Protein AF-A0A3P7JVU3-F1 (afdb_monomer_lit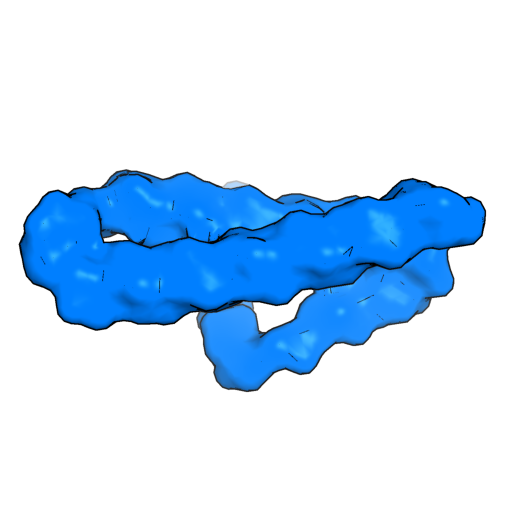e)

Secondary structure (DSSP, 8-state):
-HHHHHHHHHHHHHHHHHHHHHH-SSS-HHHHHHHHHHHHHHHHHHHHHHS-----TT--------

Foldseek 3Di:
DVLLVVLVVVLVVLVVVLVVLVVDPPRDPVNNVVSVVSNVVSQVVNCVVPVDGDDDPPPPPDDPDD

Structure (mmCIF, N/CA/C/O backbone):
data_AF-A0A3P7JVU3-F1
#
_entry.id   AF-A0A3P7JVU3-F1
#
loop_
_atom_site.group_PDB
_atom_site.id
_atom_site.type_symbol
_atom_site.label_atom_id
_atom_site.label_alt_id
_atom_site.label_comp_id
_atom_site.label_asym_id
_atom_site.label_entity_id
_atom_site.label_seq_id
_atom_site.pdbx_PDB_ins_code
_atom_site.Cartn_x
_atom_site.Cartn_y
_atom_site.Cartn_z
_atom_site.occupancy
_atom_site.B_iso_or_equiv
_atom_site.auth_seq_id
_atom_site.auth_comp_id
_atom_site.auth_asym_id
_atom_site.auth_atom_id
_atom_site.pdbx_PDB_model_num
ATOM 1 N N . MET A 1 1 ? -12.741 5.270 11.500 1.00 58.06 1 MET A N 1
ATOM 2 C CA . MET A 1 1 ? -13.243 4.135 10.695 1.00 58.06 1 MET A CA 1
ATOM 3 C C . MET A 1 1 ? -13.045 4.357 9.193 1.00 58.06 1 MET A C 1
ATOM 5 O O . MET A 1 1 ? -12.539 3.451 8.561 1.00 58.06 1 MET A O 1
ATOM 9 N N . ALA A 1 2 ? -13.294 5.545 8.616 1.00 72.50 2 ALA A N 1
ATOM 10 C CA . ALA A 1 2 ? -12.996 5.796 7.187 1.00 72.50 2 ALA A CA 1
ATOM 11 C C . ALA A 1 2 ? -11.495 5.703 6.812 1.00 72.50 2 ALA A C 1
ATOM 13 O O . ALA A 1 2 ? -11.156 5.169 5.764 1.00 72.50 2 ALA A O 1
ATOM 14 N N . LYS A 1 3 ? -10.597 6.151 7.703 1.00 77.31 3 LYS A N 1
ATOM 15 C CA . LYS A 1 3 ? -9.136 6.081 7.498 1.00 77.31 3 LYS A CA 1
ATOM 16 C C . LYS A 1 3 ? -8.568 4.657 7.415 1.00 77.31 3 LYS A C 1
ATOM 18 O O . LYS A 1 3 ? -7.522 4.471 6.814 1.00 77.31 3 LYS A O 1
ATOM 23 N N . GLU A 1 4 ? -9.230 3.674 8.028 1.00 82.38 4 GLU A N 1
ATOM 24 C CA . GLU A 1 4 ? -8.792 2.270 7.992 1.00 82.38 4 GLU A CA 1
ATOM 25 C C . GLU A 1 4 ? -8.961 1.697 6.586 1.00 82.38 4 GLU A C 1
ATOM 27 O O . GLU A 1 4 ? -7.981 1.305 5.959 1.00 82.38 4 GLU A O 1
ATOM 32 N N . LEU A 1 5 ? -10.184 1.793 6.062 1.00 84.94 5 LEU A N 1
ATOM 33 C CA . LEU A 1 5 ? -10.543 1.378 4.708 1.00 84.94 5 LEU A CA 1
ATOM 34 C C . LEU A 1 5 ? -9.720 2.086 3.628 1.00 84.94 5 LEU A C 1
ATOM 36 O O . LEU A 1 5 ? -9.366 1.476 2.621 1.00 84.94 5 LEU A O 1
ATOM 40 N N . GLU A 1 6 ? -9.418 3.370 3.814 1.00 88.38 6 GLU A N 1
ATOM 41 C CA . GLU A 1 6 ? -8.568 4.122 2.888 1.00 88.38 6 GLU A CA 1
ATOM 42 C C . GLU A 1 6 ? -7.151 3.539 2.841 1.00 88.38 6 GLU A C 1
ATOM 44 O O . GLU A 1 6 ? -6.679 3.163 1.769 1.00 88.38 6 GLU A O 1
ATOM 49 N N . ILE A 1 7 ? -6.527 3.339 4.007 1.00 88.56 7 ILE A N 1
ATOM 50 C CA . ILE A 1 7 ? -5.183 2.762 4.100 1.00 88.56 7 ILE A CA 1
ATOM 51 C C . ILE A 1 7 ? -5.160 1.318 3.577 1.00 88.56 7 ILE A C 1
ATOM 53 O O . ILE A 1 7 ? -4.199 0.932 2.918 1.00 88.56 7 ILE A O 1
ATOM 57 N N . GLU A 1 8 ? -6.198 0.512 3.806 1.00 87.75 8 GLU A N 1
ATOM 58 C CA . GLU A 1 8 ? -6.283 -0.845 3.241 1.00 87.75 8 GLU A CA 1
ATOM 59 C C . GLU A 1 8 ? -6.295 -0.834 1.715 1.00 87.75 8 GLU A C 1
ATOM 61 O O . GLU A 1 8 ? -5.542 -1.584 1.087 1.00 87.75 8 GLU A O 1
ATOM 66 N N . ASN A 1 9 ? -7.106 0.038 1.114 1.00 90.44 9 ASN A N 1
ATOM 67 C CA . ASN A 1 9 ? -7.150 0.193 -0.337 1.00 90.44 9 ASN A CA 1
ATOM 68 C C . ASN A 1 9 ? -5.803 0.672 -0.887 1.00 90.44 9 ASN A C 1
ATOM 70 O O . ASN A 1 9 ? -5.328 0.132 -1.889 1.00 90.44 9 ASN A O 1
ATOM 74 N N . GLU A 1 10 ? -5.150 1.622 -0.215 1.00 90.75 10 GLU A N 1
ATOM 75 C CA . GLU A 1 10 ? -3.809 2.073 -0.588 1.00 90.75 10 GLU A CA 1
ATOM 76 C C . GLU A 1 10 ? -2.775 0.948 -0.477 1.00 90.75 10 GLU A C 1
ATOM 78 O O . GLU A 1 10 ? -1.966 0.774 -1.385 1.00 90.75 10 GLU A O 1
ATOM 83 N N . ILE A 1 11 ? -2.806 0.133 0.584 1.00 89.12 11 ILE A N 1
ATOM 84 C CA . ILE A 1 11 ? -1.905 -1.019 0.745 1.00 89.12 11 ILE A CA 1
ATOM 85 C C . ILE A 1 11 ? -2.093 -2.017 -0.400 1.00 89.12 11 ILE A C 1
ATOM 87 O O . ILE A 1 11 ? -1.105 -2.532 -0.932 1.00 89.12 11 ILE A O 1
ATOM 91 N N . VAL A 1 12 ? -3.338 -2.299 -0.789 1.00 89.75 12 VAL A N 1
ATOM 92 C CA . VAL A 1 12 ? -3.647 -3.216 -1.896 1.00 89.75 12 VAL A CA 1
ATOM 93 C C . VAL A 1 12 ? -3.152 -2.646 -3.224 1.00 89.75 12 VAL A C 1
ATOM 95 O O . VAL A 1 12 ? -2.407 -3.326 -3.934 1.00 89.75 12 VAL A O 1
ATOM 98 N N . ALA A 1 13 ? -3.492 -1.392 -3.533 1.00 91.38 13 ALA A N 1
ATOM 99 C CA . ALA A 1 13 ? -3.056 -0.713 -4.753 1.00 91.38 13 ALA A CA 1
ATOM 100 C C . ALA A 1 13 ? -1.525 -0.639 -4.845 1.00 91.38 13 ALA A C 1
ATOM 102 O O . ALA A 1 13 ? -0.929 -0.938 -5.882 1.00 91.38 13 ALA A O 1
ATOM 103 N N . GLN A 1 14 ? -0.869 -0.317 -3.732 1.00 90.88 14 GLN A N 1
ATOM 104 C CA . GLN A 1 14 ? 0.580 -0.235 -3.651 1.00 90.88 14 GLN A CA 1
ATOM 105 C C . GLN A 1 14 ? 1.242 -1.616 -3.762 1.00 90.88 14 GLN A C 1
ATOM 107 O O . GLN A 1 14 ? 2.309 -1.751 -4.360 1.00 90.88 14 GLN A O 1
ATOM 112 N N . GL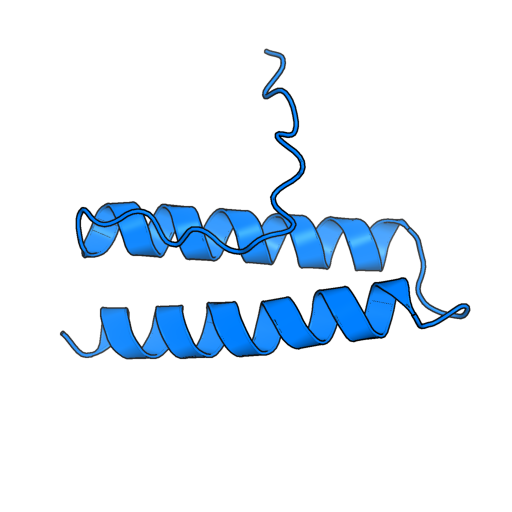Y A 1 15 ? 0.618 -2.664 -3.220 1.00 89.50 15 GLY A N 1
ATOM 113 C CA . GLY A 1 15 ? 1.070 -4.047 -3.364 1.00 89.50 15 GLY A CA 1
ATOM 114 C C . GLY A 1 15 ? 1.050 -4.522 -4.817 1.00 89.50 15 GLY A C 1
ATOM 115 O O . GLY A 1 15 ? 2.011 -5.156 -5.266 1.00 89.50 15 GLY A O 1
ATOM 116 N N . ASP A 1 16 ? -0.006 -4.175 -5.556 1.00 91.12 16 ASP A N 1
ATOM 117 C CA . ASP A 1 16 ? -0.106 -4.445 -6.993 1.00 91.12 16 ASP A CA 1
ATOM 118 C C . ASP A 1 16 ? 0.965 -3.680 -7.775 1.00 91.12 16 ASP A C 1
ATOM 120 O O . ASP A 1 16 ? 1.704 -4.277 -8.560 1.00 91.12 16 ASP A O 1
ATOM 124 N N . LEU A 1 17 ? 1.162 -2.397 -7.453 1.00 90.25 17 LEU A N 1
ATOM 125 C CA . LEU A 1 17 ? 2.217 -1.581 -8.048 1.00 90.25 17 LEU A CA 1
ATOM 126 C C . LEU A 1 17 ? 3.605 -2.193 -7.823 1.00 90.25 17 LEU A C 1
ATOM 128 O O . LEU A 1 17 ? 4.375 -2.313 -8.769 1.00 90.25 17 LEU A O 1
ATOM 132 N N . VAL A 1 18 ? 3.930 -2.640 -6.607 1.00 88.94 18 VAL A N 1
ATOM 133 C CA . VAL A 1 18 ? 5.211 -3.313 -6.320 1.00 88.94 18 VAL A CA 1
ATOM 134 C C . VAL A 1 18 ? 5.369 -4.582 -7.153 1.00 88.94 18 VAL A C 1
ATOM 136 O O . VAL A 1 18 ? 6.468 -4.866 -7.633 1.00 88.94 18 VAL A O 1
ATOM 139 N N . ARG A 1 19 ? 4.298 -5.363 -7.335 1.00 88.62 19 ARG A N 1
ATOM 140 C CA . ARG A 1 19 ? 4.329 -6.586 -8.147 1.00 88.62 19 ARG A CA 1
ATOM 141 C C . ARG A 1 19 ? 4.533 -6.260 -9.624 1.00 88.62 19 ARG A C 1
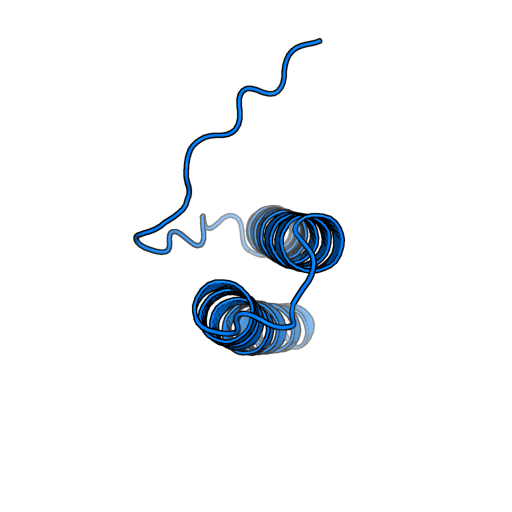ATOM 143 O O . ARG A 1 19 ? 5.373 -6.894 -10.260 1.00 88.62 19 ARG A O 1
ATOM 150 N N . LYS A 1 20 ? 3.834 -5.240 -10.128 1.00 90.06 20 LYS A N 1
ATOM 151 C CA . LYS A 1 20 ? 3.974 -4.720 -11.488 1.00 90.06 20 LYS A CA 1
ATOM 152 C C . LYS A 1 20 ? 5.388 -4.208 -11.724 1.00 90.06 20 LYS A C 1
ATOM 154 O O . LYS A 1 20 ? 6.058 -4.720 -12.602 1.00 90.06 20 LYS A O 1
ATOM 159 N N . LEU A 1 21 ? 5.889 -3.309 -10.877 1.00 90.06 21 LEU A N 1
ATOM 160 C CA . LEU A 1 21 ? 7.241 -2.757 -10.976 1.00 90.06 21 LEU A CA 1
ATOM 161 C C . LEU A 1 21 ? 8.320 -3.837 -10.850 1.00 90.06 21 LEU A C 1
ATOM 163 O O . LEU A 1 21 ? 9.331 -3.764 -11.531 1.00 90.06 21 LEU A O 1
ATOM 167 N N . LYS A 1 22 ? 8.141 -4.864 -10.010 1.00 84.69 22 LYS A N 1
ATOM 168 C CA . LYS A 1 22 ? 9.106 -5.975 -9.941 1.00 84.69 22 LYS A CA 1
ATOM 169 C C . LYS A 1 22 ? 9.104 -6.856 -11.189 1.00 84.69 22 LYS A C 1
ATOM 171 O O . LYS A 1 22 ? 10.166 -7.367 -11.532 1.00 84.69 22 LYS A O 1
ATOM 176 N N . GLY A 1 23 ? 7.945 -7.054 -11.815 1.00 86.88 23 GLY A N 1
ATOM 177 C CA . GLY A 1 23 ? 7.818 -7.776 -13.084 1.00 86.88 23 GLY A CA 1
ATOM 178 C C . GLY A 1 23 ? 8.187 -6.934 -14.308 1.00 86.88 23 GLY A C 1
ATOM 179 O O . GLY A 1 23 ? 8.464 -7.488 -15.366 1.00 86.88 23 GLY A O 1
ATOM 180 N N . ASP A 1 24 ? 8.208 -5.612 -14.159 1.00 90.81 24 ASP A N 1
ATOM 181 C CA . ASP A 1 24 ? 8.534 -4.661 -15.210 1.00 90.81 24 ASP A CA 1
ATOM 182 C C . ASP A 1 24 ? 10.054 -4.438 -15.284 1.00 90.81 24 ASP A C 1
ATOM 184 O O . ASP A 1 24 ? 10.712 -4.044 -14.313 1.00 90.81 24 ASP A O 1
ATOM 188 N N . ALA A 1 25 ? 10.630 -4.731 -16.449 1.00 85.44 25 ALA A N 1
ATOM 189 C CA . ALA A 1 25 ? 12.061 -4.577 -16.696 1.00 85.44 25 ALA A CA 1
ATOM 190 C C . ALA A 1 25 ? 12.475 -3.113 -16.932 1.00 85.44 25 ALA A C 1
ATOM 192 O O . ALA A 1 25 ? 13.652 -2.790 -16.785 1.00 85.44 25 ALA A O 1
ATOM 193 N N . SER A 1 26 ? 11.533 -2.230 -17.277 1.00 89.88 26 SER A N 1
ATOM 194 C CA . SER A 1 26 ? 11.762 -0.790 -17.447 1.00 89.88 26 SER A CA 1
ATOM 195 C C . SER A 1 26 ? 11.680 -0.024 -16.127 1.00 89.88 26 SER A C 1
ATOM 197 O O . SER A 1 26 ? 12.180 1.096 -16.035 1.00 89.88 26 SER A O 1
ATOM 199 N N . ALA A 1 27 ? 11.090 -0.616 -15.087 1.00 88.94 27 ALA A N 1
ATOM 200 C CA . ALA A 1 27 ? 11.091 -0.040 -13.751 1.00 88.94 27 ALA A CA 1
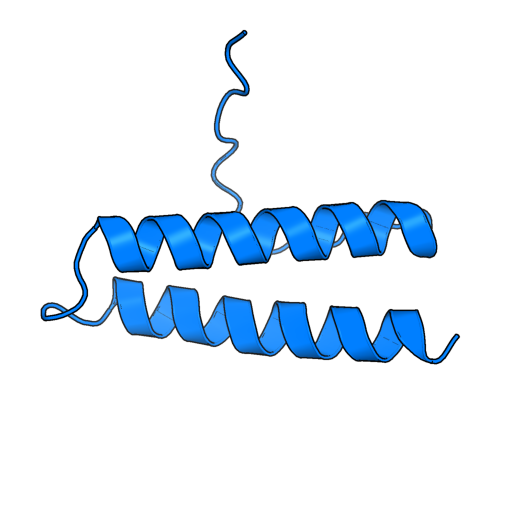ATOM 201 C C . ALA A 1 27 ? 12.501 -0.051 -13.142 1.00 88.94 27 ALA A C 1
ATOM 203 O O . ALA A 1 27 ? 13.157 -1.095 -13.046 1.00 88.94 27 ALA A O 1
ATOM 204 N N . THR A 1 28 ? 12.946 1.108 -12.661 1.00 91.25 28 THR A N 1
ATOM 205 C CA . THR A 1 28 ? 14.232 1.231 -11.972 1.00 91.25 28 THR A CA 1
ATOM 206 C C . THR A 1 28 ? 14.172 0.616 -10.576 1.00 91.25 28 THR A C 1
ATOM 208 O O . THR A 1 28 ? 13.116 0.538 -9.942 1.00 91.25 28 THR A O 1
ATOM 211 N N . GLU A 1 29 ? 15.328 0.186 -10.069 1.00 86.25 29 GLU A N 1
ATOM 212 C CA . GLU A 1 29 ? 15.454 -0.311 -8.694 1.00 86.25 29 GLU A CA 1
ATOM 213 C C . GLU A 1 29 ? 14.976 0.727 -7.668 1.00 86.25 29 GLU A C 1
ATOM 215 O O . GLU A 1 29 ? 14.356 0.353 -6.675 1.00 86.25 29 GLU A O 1
ATOM 220 N N . ASP A 1 30 ? 15.193 2.019 -7.932 1.00 88.81 30 ASP A N 1
ATOM 221 C CA . ASP A 1 30 ? 14.698 3.119 -7.099 1.00 88.81 30 ASP A CA 1
ATOM 222 C C . ASP A 1 30 ? 13.170 3.178 -7.068 1.00 88.81 30 ASP A C 1
ATOM 224 O O . ASP A 1 30 ? 12.587 3.186 -5.989 1.00 88.81 30 ASP A O 1
ATOM 228 N N . MET A 1 31 ? 12.496 3.093 -8.223 1.00 88.12 31 MET A N 1
ATOM 229 C CA . MET A 1 31 ? 11.027 3.046 -8.269 1.00 88.12 31 MET A CA 1
ATOM 230 C C . MET A 1 31 ? 10.475 1.826 -7.527 1.00 88.12 31 MET A C 1
ATOM 232 O O . MET A 1 31 ? 9.484 1.925 -6.803 1.00 88.12 31 MET A O 1
ATOM 236 N N . LYS A 1 32 ? 11.130 0.666 -7.662 1.00 86.50 32 LYS A N 1
ATOM 237 C CA . LYS A 1 32 ? 10.758 -0.548 -6.918 1.00 86.50 32 LYS A CA 1
ATOM 238 C C . LYS A 1 32 ? 10.946 -0.343 -5.418 1.00 86.50 32 LYS A C 1
ATOM 240 O O . LYS A 1 32 ? 10.069 -0.730 -4.649 1.00 86.50 32 LYS A O 1
ATOM 245 N N . LYS A 1 33 ? 12.063 0.254 -4.994 1.00 87.19 33 LYS A N 1
ATOM 246 C CA . LYS A 1 33 ? 12.350 0.552 -3.585 1.00 87.19 33 LYS A CA 1
ATOM 247 C C . LYS A 1 33 ? 11.366 1.554 -3.005 1.00 87.19 33 LYS A C 1
ATOM 249 O O . LYS A 1 33 ? 10.793 1.251 -1.968 1.00 87.19 33 LYS A O 1
ATOM 254 N N . GLU A 1 34 ? 11.115 2.671 -3.679 1.00 89.44 34 GLU A N 1
ATOM 255 C CA . GLU A 1 34 ? 10.139 3.674 -3.243 1.00 89.44 34 GLU A CA 1
ATOM 256 C C . GLU A 1 34 ? 8.752 3.044 -3.097 1.00 89.44 34 GLU A C 1
ATOM 258 O O . GLU A 1 34 ? 8.060 3.252 -2.098 1.00 89.44 34 GLU A O 1
ATOM 263 N N . ALA A 1 35 ? 8.363 2.195 -4.053 1.00 89.25 35 ALA A N 1
ATOM 264 C CA . ALA A 1 35 ? 7.078 1.532 -3.986 1.00 89.25 35 ALA A CA 1
ATOM 265 C C . ALA A 1 35 ? 6.980 0.543 -2.810 1.00 89.25 35 ALA A C 1
ATOM 267 O O . ALA A 1 35 ? 5.933 0.453 -2.163 1.00 89.25 35 ALA A O 1
ATOM 268 N N . ILE A 1 36 ? 8.063 -0.183 -2.519 1.00 87.31 36 ILE A N 1
ATOM 269 C CA . ILE A 1 36 ? 8.162 -1.081 -1.361 1.00 87.31 36 ILE A CA 1
ATOM 270 C C . ILE A 1 36 ? 8.148 -0.283 -0.052 1.00 87.31 36 ILE A C 1
ATOM 272 O O . ILE A 1 36 ? 7.475 -0.697 0.890 1.00 87.31 36 ILE A O 1
ATOM 276 N N . ASP A 1 37 ? 8.844 0.851 0.009 1.00 87.50 37 ASP A N 1
ATOM 277 C CA . ASP A 1 37 ? 8.926 1.706 1.195 1.00 87.50 37 ASP A CA 1
ATOM 278 C C . ASP A 1 37 ? 7.562 2.318 1.538 1.00 87.50 37 ASP A C 1
ATOM 280 O O . ASP A 1 37 ? 7.070 2.156 2.658 1.00 87.50 37 ASP A O 1
ATOM 284 N N . LYS A 1 38 ? 6.856 2.869 0.538 1.00 89.75 38 LYS A N 1
ATOM 285 C CA . LYS A 1 38 ? 5.454 3.300 0.687 1.00 89.75 38 LYS A CA 1
ATOM 286 C C . LYS A 1 38 ? 4.563 2.177 1.206 1.00 89.75 38 LYS A C 1
ATOM 288 O O . LYS A 1 38 ? 3.793 2.392 2.137 1.00 8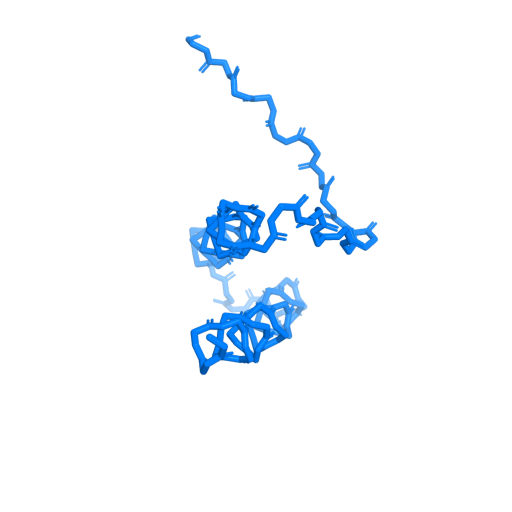9.75 38 LYS A O 1
ATOM 293 N N . LEU A 1 39 ? 4.687 0.969 0.649 1.00 88.56 39 LEU A N 1
ATOM 294 C CA . LEU A 1 39 ? 3.898 -0.185 1.084 1.00 88.56 39 LEU A CA 1
ATOM 295 C C . LEU A 1 39 ? 4.166 -0.554 2.552 1.00 88.56 39 LEU A C 1
ATOM 297 O O . LEU A 1 39 ? 3.256 -0.991 3.253 1.00 88.56 39 LEU A O 1
ATOM 301 N N . LEU A 1 40 ? 5.410 -0.428 3.017 1.00 86.81 40 LEU A N 1
ATOM 302 C CA . LEU A 1 40 ? 5.774 -0.672 4.415 1.00 86.81 40 LEU A CA 1
ATOM 303 C C . LEU A 1 40 ? 5.209 0.412 5.329 1.00 86.81 40 LEU A C 1
ATOM 305 O O . LEU A 1 40 ? 4.625 0.090 6.364 1.00 86.81 40 LEU A O 1
ATOM 309 N N . ARG A 1 41 ? 5.325 1.676 4.924 1.00 87.19 41 ARG A N 1
ATOM 310 C CA . ARG A 1 41 ? 4.828 2.819 5.688 1.00 87.19 41 ARG A CA 1
ATOM 311 C C . ARG A 1 41 ? 3.313 2.773 5.858 1.00 87.19 41 ARG A C 1
ATOM 313 O O . ARG A 1 41 ? 2.840 2.917 6.977 1.00 87.19 41 ARG A O 1
ATOM 320 N N . LEU A 1 42 ? 2.572 2.462 4.792 1.00 89.31 42 LEU A N 1
ATOM 321 C CA . LEU A 1 42 ? 1.115 2.311 4.839 1.00 89.31 42 LEU A CA 1
ATOM 322 C C . LEU A 1 42 ? 0.674 1.215 5.819 1.00 89.31 42 LEU A C 1
ATOM 324 O O . LEU A 1 42 ? -0.259 1.419 6.586 1.00 89.31 42 LEU A O 1
ATOM 328 N N . LYS A 1 43 ? 1.373 0.074 5.866 1.00 85.06 43 LYS A N 1
ATOM 329 C CA . LYS A 1 43 ? 1.084 -0.990 6.849 1.00 85.06 43 LYS A CA 1
ATOM 330 C C . LYS A 1 43 ? 1.412 -0.586 8.274 1.00 85.06 43 LYS A C 1
ATOM 332 O O . LYS A 1 43 ? 0.713 -1.000 9.194 1.00 85.06 43 LYS A O 1
ATOM 337 N N . LEU A 1 44 ? 2.480 0.188 8.459 1.00 86.56 44 LEU A N 1
ATOM 338 C CA . LEU A 1 44 ? 2.826 0.731 9.765 1.00 86.56 44 LEU A CA 1
ATOM 339 C C . LEU A 1 44 ? 1.711 1.662 10.240 1.00 86.56 44 LEU A C 1
ATOM 341 O O . LEU A 1 44 ? 1.181 1.465 11.326 1.00 86.56 44 LEU A O 1
ATOM 345 N N . THR A 1 45 ? 1.275 2.579 9.374 1.00 86.44 45 THR A N 1
ATOM 346 C CA . THR A 1 45 ? 0.161 3.484 9.660 1.00 86.44 45 THR A CA 1
ATOM 347 C C . THR A 1 45 ? -1.124 2.706 9.928 1.00 86.44 45 THR A C 1
ATOM 349 O O . THR A 1 45 ? -1.788 2.993 10.917 1.00 86.44 45 THR A O 1
ATOM 352 N N . TYR A 1 46 ? -1.441 1.674 9.134 1.00 87.62 46 TYR A N 1
ATOM 353 C CA . TYR A 1 46 ? -2.566 0.768 9.397 1.00 87.62 46 TYR A CA 1
ATOM 354 C C . TYR A 1 46 ? -2.467 0.151 10.792 1.00 87.62 46 TYR A C 1
ATOM 356 O O . TYR A 1 46 ? -3.426 0.168 11.554 1.00 87.62 46 TYR A O 1
ATOM 364 N N . LYS A 1 47 ? -1.299 -0.346 11.189 1.00 86.12 47 LYS A N 1
ATOM 365 C CA . LYS A 1 47 ? -1.105 -0.889 12.533 1.00 86.12 47 LYS A CA 1
ATOM 366 C C . LYS A 1 47 ? -1.264 0.168 13.621 1.00 86.12 47 LYS A C 1
ATOM 368 O O . LYS A 1 47 ? -1.859 -0.127 14.650 1.00 86.12 47 LYS A O 1
ATOM 373 N N . GLU A 1 48 ? -0.770 1.381 13.409 1.00 85.50 48 GLU A N 1
ATOM 374 C CA . GLU A 1 48 ? -0.907 2.482 14.368 1.00 85.50 48 GLU A CA 1
ATOM 375 C C . GLU A 1 48 ? -2.368 2.901 14.562 1.00 85.50 48 GLU A C 1
ATOM 377 O O . GLU A 1 48 ? -2.777 3.178 15.688 1.00 85.50 48 GLU A O 1
ATOM 382 N N . ILE A 1 49 ? -3.172 2.910 13.492 1.00 86.44 49 ILE A N 1
ATOM 383 C CA . ILE A 1 49 ? -4.581 3.323 13.570 1.00 86.44 49 ILE A CA 1
ATOM 384 C C . ILE A 1 49 ? -5.532 2.195 13.993 1.00 86.44 49 ILE A C 1
ATOM 386 O O . ILE A 1 49 ? -6.554 2.476 14.615 1.00 86.44 49 ILE A O 1
ATOM 390 N N . THR A 1 50 ? -5.224 0.937 13.663 1.00 85.75 50 THR A N 1
ATOM 391 C CA . THR A 1 50 ? -6.107 -0.222 13.910 1.00 85.75 50 THR A CA 1
ATOM 392 C C . THR A 1 50 ? -5.656 -1.102 15.073 1.00 85.75 50 THR A C 1
ATOM 394 O O . THR A 1 50 ? -6.436 -1.898 15.596 1.00 85.75 50 THR A O 1
ATOM 397 N N . GLY A 1 51 ? -4.379 -1.018 15.451 1.00 84.19 51 GLY A N 1
ATOM 398 C CA . GLY A 1 51 ? -3.718 -1.963 16.350 1.00 84.19 51 GLY A CA 1
ATOM 399 C C . GLY A 1 51 ? -3.417 -3.333 15.725 1.00 84.19 51 GLY A C 1
ATOM 400 O O . GLY A 1 51 ? -2.926 -4.215 16.430 1.00 84.19 51 GLY A O 1
ATOM 401 N N . LYS A 1 52 ? -3.699 -3.549 14.430 1.00 79.62 52 LYS A N 1
ATOM 402 C CA . LYS A 1 52 ? -3.560 -4.843 13.742 1.00 79.62 52 LYS A CA 1
ATOM 403 C C . LYS A 1 52 ? -2.433 -4.816 12.714 1.00 79.62 52 LYS A C 1
ATOM 405 O O . LYS A 1 52 ? -2.281 -3.871 11.948 1.00 79.62 52 LYS A O 1
ATOM 410 N N . ASP A 1 53 ? -1.635 -5.878 12.683 1.00 75.50 53 ASP A N 1
ATOM 411 C CA . ASP A 1 53 ? -0.531 -6.006 11.732 1.00 75.50 53 ASP A CA 1
ATOM 412 C C . ASP A 1 53 ? -1.059 -6.487 10.371 1.00 75.50 53 ASP A C 1
ATOM 414 O O . ASP A 1 53 ? -1.638 -7.571 10.272 1.00 75.50 53 ASP A O 1
ATOM 418 N N . TYR A 1 54 ? -0.874 -5.687 9.318 1.00 72.94 54 TYR A N 1
ATOM 419 C CA . TYR A 1 54 ? -1.188 -6.114 7.956 1.00 72.94 54 TYR A CA 1
ATOM 420 C C . TYR A 1 54 ? 0.003 -6.895 7.381 1.00 72.94 54 TYR A C 1
ATOM 422 O O . TYR A 1 54 ? 1.008 -6.311 6.965 1.00 72.94 54 TYR A O 1
ATOM 430 N N . ALA A 1 55 ? -0.109 -8.225 7.344 1.00 60.16 55 ALA A N 1
ATOM 431 C CA . ALA A 1 55 ? 0.967 -9.125 6.931 1.00 60.16 55 ALA A CA 1
ATOM 432 C C . ALA A 1 55 ? 0.745 -9.707 5.519 1.00 60.16 55 ALA A C 1
ATOM 434 O O . ALA A 1 55 ? 0.007 -10.679 5.365 1.00 60.16 55 ALA A O 1
ATOM 435 N N . PRO A 1 56 ? 1.404 -9.188 4.464 1.00 61.59 56 PRO A N 1
ATOM 436 C CA . PRO A 1 56 ? 1.427 -9.849 3.166 1.00 61.59 56 PRO A CA 1
ATOM 437 C C . PRO A 1 56 ? 2.644 -10.774 3.010 1.00 61.59 56 PRO A C 1
ATOM 439 O O . PRO A 1 56 ? 3.699 -10.532 3.604 1.00 61.59 56 PRO A O 1
ATOM 442 N N . PRO A 1 57 ? 2.556 -11.774 2.116 1.00 52.22 57 PRO A N 1
ATOM 443 C CA . PRO A 1 57 ? 3.508 -12.887 2.023 1.00 52.22 57 PRO A CA 1
ATOM 444 C C . PRO A 1 57 ? 4.946 -12.524 1.596 1.00 52.22 57 PRO A C 1
ATOM 446 O O . PRO A 1 57 ? 5.818 -13.380 1.644 1.00 52.22 57 PRO A O 1
ATOM 449 N N . ASN A 1 58 ? 5.228 -11.273 1.207 1.00 53.69 58 ASN A N 1
ATOM 450 C CA . ASN A 1 58 ? 6.517 -10.850 0.635 1.00 53.69 58 ASN A CA 1
ATOM 451 C C . ASN A 1 58 ? 7.228 -9.726 1.409 1.00 53.69 58 ASN A C 1
ATOM 453 O O . ASN A 1 58 ? 8.103 -9.053 0.854 1.00 53.69 58 ASN A O 1
ATOM 457 N N . ALA A 1 59 ? 6.884 -9.503 2.681 1.00 54.41 59 ALA A N 1
ATOM 458 C CA . ALA A 1 59 ? 7.628 -8.581 3.536 1.00 54.41 59 ALA A CA 1
ATOM 459 C C . ALA A 1 59 ? 9.024 -9.155 3.842 1.00 54.41 59 ALA A C 1
ATOM 461 O O . ALA A 1 59 ? 9.261 -9.787 4.870 1.00 54.41 59 ALA A O 1
ATOM 462 N N . ARG A 1 60 ? 9.974 -8.949 2.923 1.00 52.31 60 ARG A N 1
ATOM 463 C CA . ARG A 1 60 ? 11.396 -9.155 3.197 1.00 52.31 60 ARG A CA 1
ATOM 464 C C . ARG A 1 60 ? 11.738 -8.193 4.330 1.00 52.31 60 ARG A C 1
ATOM 466 O O . ARG A 1 60 ? 11.753 -6.990 4.100 1.00 52.31 60 ARG A O 1
ATOM 473 N N . LYS A 1 61 ? 11.928 -8.722 5.546 1.00 50.75 61 LYS A N 1
ATOM 474 C CA . LYS A 1 61 ? 12.347 -7.968 6.737 1.00 50.75 61 LYS A CA 1
ATOM 475 C C . LYS A 1 61 ? 13.593 -7.161 6.377 1.00 50.75 61 LYS A C 1
ATOM 477 O O . LYS A 1 61 ? 14.696 -7.708 6.361 1.00 50.75 61 LYS A O 1
ATOM 482 N N . GLN A 1 62 ? 13.426 -5.891 6.020 1.00 50.78 62 GLN A N 1
ATOM 483 C CA . GLN A 1 62 ? 14.560 -5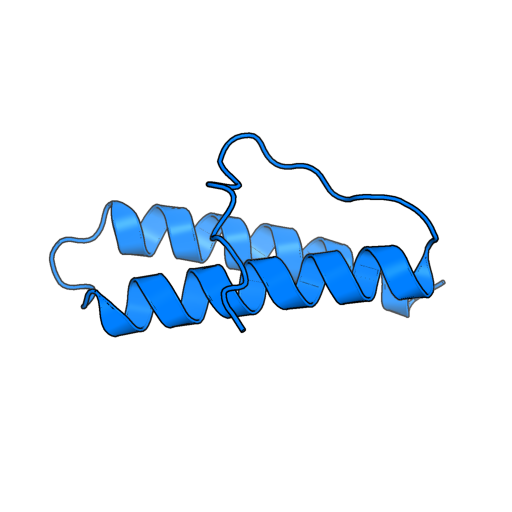.009 5.841 1.00 50.78 62 GLN A CA 1
ATOM 484 C C . GLN A 1 62 ? 14.978 -4.604 7.245 1.00 50.78 62 GLN A C 1
ATOM 486 O O . GLN A 1 62 ? 14.202 -4.021 7.999 1.00 50.78 62 GLN A O 1
ATOM 491 N N . LYS A 1 63 ? 16.175 -5.053 7.623 1.00 42.31 63 LYS A N 1
ATOM 492 C CA . LYS A 1 63 ? 16.859 -4.628 8.836 1.00 42.31 63 LYS A CA 1
ATOM 493 C C . LYS A 1 63 ? 16.842 -3.100 8.857 1.00 42.31 63 LYS A C 1
ATOM 495 O O . LYS A 1 63 ? 17.531 -2.480 8.054 1.00 42.31 63 LYS A O 1
ATOM 500 N N . VAL A 1 64 ? 16.063 -2.521 9.764 1.00 44.03 64 VAL A N 1
ATOM 501 C CA . VAL A 1 64 ? 16.324 -1.184 10.293 1.00 44.03 64 VAL A CA 1
ATOM 502 C C . VAL A 1 64 ? 17.644 -1.289 11.051 1.00 44.03 64 VAL A C 1
ATOM 504 O O . VAL A 1 64 ? 17.687 -1.679 12.214 1.00 44.03 64 VAL A O 1
ATOM 507 N N . GLY A 1 65 ? 18.739 -1.102 10.318 1.00 45.03 65 GLY A N 1
ATOM 508 C CA . GLY A 1 65 ? 20.018 -0.747 10.906 1.00 45.03 65 GLY A CA 1
ATOM 509 C C . GLY A 1 65 ? 19.935 0.723 11.283 1.00 45.03 65 GLY A C 1
ATOM 510 O O . GLY A 1 65 ? 19.669 1.552 10.413 1.00 45.03 65 GLY A O 1
ATOM 511 N N . PHE A 1 66 ? 20.082 0.990 12.578 1.00 34.00 66 PHE A N 1
ATOM 512 C CA . PHE A 1 66 ? 20.666 2.239 13.053 1.00 34.00 66 PHE A CA 1
ATOM 513 C C . PHE A 1 66 ? 22.046 2.446 12.418 1.00 34.00 66 PHE A C 1
ATOM 515 O O . PHE A 1 66 ? 22.721 1.419 12.156 1.00 34.00 66 PHE A O 1
#

pLDDT: mean 79.75, std 15.23, range [34.0, 91.38]

Radius of gyration: 12.56 Å; chains: 1; bounding box: 34×19×34 Å

InterPro domains:
  IPR000738 WHEP-TRS domain [PF00458] (7-59)
  IPR000738 WHEP-TRS domain [PS51185] (3-60)
  IPR000738 WHEP-TRS domain [SM00991] (7-63)
  IPR009068 uS15/NS1, RNA-binding domain superfamily [SSF47060] (5-58)

Organism: Strongylus vulgaris (NCBI:txid40348)

Sequence (66 aa):
MAKELEIENEIVAQGDLVRKLKGDASATEDMKKEAIDKLLRLKLTYKEITGKDYAPPNARKQKVGF